Protein AF-A0A923WAJ3-F1 (afdb_monomer_lite)

Sequence (86 aa):
MATNTGKGSRKGAVKQRTQILNSATGQYVKRDKVTGQFVAVKKDGTPFKGVTREQRPLPIHPKATLEGLRKAEKAVQAVMARKRAA

Structure (mmCIF, N/CA/C/O backbone):
data_AF-A0A923WAJ3-F1
#
_entry.id   AF-A0A923WAJ3-F1
#
loop_
_atom_site.group_PDB
_atom_site.id
_atom_site.type_symbol
_atom_site.label_atom_id
_atom_site.label_alt_id
_atom_site.label_comp_id
_atom_site.label_asym_id
_atom_site.label_entity_id
_atom_site.label_seq_id
_atom_site.pdbx_PDB_ins_code
_atom_site.Cartn_x
_atom_site.Cartn_y
_atom_site.Cartn_z
_atom_site.occupancy
_atom_site.B_iso_or_equiv
_atom_site.auth_seq_id
_atom_site.auth_comp_id
_atom_site.auth_asym_id
_atom_site.auth_atom_id
_atom_site.pdbx_PDB_model_num
ATOM 1 N N . MET A 1 1 ? 15.079 3.458 -11.744 1.00 51.69 1 MET A N 1
ATOM 2 C CA . MET A 1 1 ? 13.812 2.886 -12.247 1.00 51.69 1 MET A CA 1
ATOM 3 C C . MET A 1 1 ? 14.034 1.422 -12.591 1.00 51.69 1 MET A C 1
ATOM 5 O O . MET A 1 1 ? 15.189 1.026 -12.658 1.00 51.69 1 MET A O 1
ATOM 9 N N . ALA A 1 2 ? 12.973 0.629 -12.764 1.00 50.06 2 ALA A N 1
ATOM 10 C CA . ALA A 1 2 ? 13.110 -0.681 -13.399 1.00 50.06 2 ALA A CA 1
ATOM 11 C C . ALA A 1 2 ? 13.394 -0.448 -14.888 1.00 50.06 2 ALA A C 1
ATOM 13 O O . ALA A 1 2 ? 12.595 0.203 -15.559 1.00 50.06 2 ALA A O 1
ATOM 14 N N . THR A 1 3 ? 14.533 -0.922 -15.377 1.00 49.94 3 THR A N 1
ATOM 15 C CA . THR A 1 3 ? 14.946 -0.737 -16.773 1.00 49.94 3 THR A CA 1
ATOM 16 C C . THR A 1 3 ? 14.513 -1.960 -17.579 1.00 49.94 3 THR A C 1
ATOM 18 O O . THR A 1 3 ? 14.719 -3.096 -17.138 1.00 49.94 3 THR A O 1
ATOM 21 N N . ASN A 1 4 ? 13.887 -1.747 -18.741 1.00 55.12 4 ASN A N 1
ATOM 22 C CA . ASN A 1 4 ? 13.631 -2.829 -19.693 1.00 55.12 4 ASN A CA 1
ATOM 23 C C . ASN A 1 4 ? 14.981 -3.296 -20.245 1.00 55.12 4 ASN A C 1
ATOM 25 O O . ASN A 1 4 ? 15.721 -2.498 -20.807 1.00 55.12 4 ASN A O 1
ATOM 29 N N . THR A 1 5 ? 15.323 -4.570 -20.060 1.00 60.56 5 THR A N 1
ATOM 30 C CA . THR A 1 5 ? 16.647 -5.100 -20.436 1.00 60.56 5 THR A CA 1
ATOM 31 C C . THR A 1 5 ? 16.721 -5.570 -21.890 1.00 60.56 5 THR A C 1
ATOM 33 O O . THR A 1 5 ? 17.702 -6.201 -22.269 1.00 60.56 5 THR A O 1
ATOM 36 N N . GLY A 1 6 ? 15.671 -5.351 -22.690 1.00 55.53 6 GLY A N 1
ATOM 37 C CA . GLY A 1 6 ? 15.563 -5.878 -24.057 1.00 55.53 6 GLY A CA 1
ATOM 38 C C . GLY A 1 6 ? 15.387 -7.404 -24.145 1.00 55.53 6 GLY A C 1
ATOM 39 O O . GLY A 1 6 ? 15.170 -7.921 -25.230 1.00 55.53 6 GLY A O 1
ATOM 40 N N . LYS A 1 7 ? 15.425 -8.136 -23.019 1.00 62.12 7 LYS A N 1
ATOM 41 C CA . LYS A 1 7 ? 15.323 -9.610 -22.957 1.00 62.12 7 LYS A CA 1
ATOM 42 C C . LYS A 1 7 ? 14.043 -10.095 -22.264 1.00 62.12 7 LYS A C 1
ATOM 44 O O . LYS A 1 7 ? 14.091 -11.004 -21.440 1.00 62.12 7 LYS A O 1
ATOM 49 N N . GLY A 1 8 ? 12.916 -9.412 -22.486 1.00 58.34 8 GLY A N 1
ATOM 50 C CA . GLY A 1 8 ? 11.614 -9.783 -21.898 1.00 58.34 8 GLY A CA 1
ATOM 51 C C . GLY A 1 8 ? 11.551 -9.739 -20.362 1.00 58.34 8 GLY A C 1
ATOM 52 O O . GLY A 1 8 ? 10.617 -10.253 -19.756 1.00 58.34 8 GLY A O 1
ATOM 53 N N . SER A 1 9 ? 12.543 -9.132 -19.708 1.00 56.78 9 SER A N 1
ATOM 54 C CA . SER A 1 9 ? 12.650 -9.061 -18.253 1.00 56.78 9 SER A CA 1
ATOM 55 C C . SER A 1 9 ? 12.987 -7.641 -17.803 1.00 56.78 9 SER A C 1
ATOM 57 O O . SER A 1 9 ? 13.493 -6.812 -18.559 1.00 56.78 9 SER A O 1
ATOM 59 N N . ARG A 1 10 ? 12.665 -7.329 -16.548 1.00 59.12 10 ARG A N 1
ATOM 60 C CA . ARG A 1 10 ? 13.015 -6.053 -15.916 1.00 59.12 10 ARG A CA 1
ATOM 61 C C . ARG A 1 10 ? 14.110 -6.309 -14.889 1.00 59.12 10 ARG A C 1
ATOM 63 O O . ARG A 1 10 ? 13.947 -7.191 -14.048 1.00 59.12 10 ARG A O 1
ATOM 70 N N . LYS A 1 11 ? 15.201 -5.535 -14.927 1.00 54.94 11 LYS A N 1
ATOM 71 C CA . LYS A 1 11 ? 16.199 -5.515 -13.843 1.00 54.94 11 LYS A CA 1
ATOM 72 C C . LYS A 1 11 ? 15.908 -4.346 -12.899 1.00 54.94 11 LYS A C 1
ATOM 74 O O . LYS A 1 11 ? 15.769 -3.204 -13.335 1.00 54.94 11 LYS A O 1
ATOM 79 N N . GLY A 1 12 ? 15.836 -4.649 -11.603 1.00 58.69 12 GLY A N 1
ATOM 80 C CA . GLY A 1 12 ? 15.646 -3.678 -10.522 1.00 58.69 12 GLY A CA 1
ATOM 81 C C . GLY A 1 12 ? 14.236 -3.658 -9.923 1.00 58.69 12 GLY A C 1
ATOM 82 O O . GLY A 1 12 ? 13.252 -4.018 -10.568 1.00 58.69 12 GLY A O 1
ATOM 83 N N . ALA A 1 13 ? 14.146 -3.229 -8.662 1.00 57.44 13 ALA A N 1
ATOM 84 C CA . ALA A 1 13 ? 12.882 -3.105 -7.943 1.00 57.44 13 ALA A CA 1
ATOM 85 C C . ALA A 1 13 ? 11.984 -2.028 -8.569 1.00 57.44 13 ALA A C 1
ATOM 87 O O . ALA A 1 13 ? 12.448 -0.953 -8.972 1.00 57.44 13 ALA A O 1
ATOM 88 N N . VAL A 1 14 ? 10.676 -2.289 -8.606 1.00 65.94 14 VAL A N 1
ATOM 89 C CA . VAL A 1 14 ? 9.686 -1.312 -9.072 1.00 65.94 14 VAL A CA 1
ATOM 90 C C . VAL A 1 14 ? 9.528 -0.219 -8.007 1.00 65.94 14 VAL A C 1
ATOM 92 O O . VAL A 1 14 ? 8.655 -0.291 -7.156 1.00 65.94 14 VAL A O 1
ATOM 95 N N . LYS A 1 15 ? 10.382 0.814 -8.043 1.00 67.50 15 LYS A N 1
ATOM 96 C CA . LYS A 1 15 ? 10.440 1.880 -7.014 1.00 67.50 15 LYS A CA 1
ATOM 97 C C . LYS A 1 15 ? 9.152 2.715 -6.869 1.00 67.50 15 LYS A C 1
ATOM 99 O O . LYS A 1 15 ? 8.969 3.363 -5.844 1.00 67.50 15 LYS A O 1
ATOM 104 N N . GLN A 1 16 ? 8.284 2.713 -7.882 1.00 75.94 16 GLN A N 1
ATOM 105 C CA . GLN A 1 16 ? 7.010 3.450 -7.898 1.00 75.94 16 GLN A CA 1
ATOM 106 C C . GLN A 1 16 ? 5.808 2.611 -7.435 1.00 75.94 16 GLN A C 1
ATOM 108 O O . GLN A 1 16 ? 4.692 3.120 -7.375 1.00 75.94 16 GLN A O 1
ATOM 113 N N . ARG A 1 17 ? 6.011 1.325 -7.124 1.00 85.69 17 ARG A N 1
ATOM 114 C CA . ARG A 1 17 ? 4.947 0.432 -6.664 1.00 85.69 17 ARG A CA 1
ATOM 115 C C . ARG A 1 17 ? 5.337 -0.191 -5.341 1.00 85.69 17 ARG A C 1
ATOM 117 O O . ARG A 1 17 ? 6.460 -0.660 -5.165 1.00 85.69 17 ARG A O 1
ATOM 124 N N . THR A 1 18 ? 4.372 -0.256 -4.451 1.00 88.44 18 THR A N 1
ATOM 125 C CA . THR A 1 18 ? 4.481 -0.969 -3.187 1.00 88.44 18 THR A CA 1
ATOM 126 C C . THR A 1 18 ? 3.370 -1.999 -3.085 1.00 88.44 18 THR A C 1
ATOM 128 O O . THR A 1 18 ? 2.453 -2.023 -3.910 1.00 88.44 18 THR A O 1
ATOM 131 N N . GLN A 1 19 ? 3.484 -2.922 -2.137 1.00 90.94 19 GLN A N 1
ATOM 132 C CA . GLN A 1 19 ? 2.445 -3.910 -1.879 1.00 90.94 19 GLN A CA 1
ATOM 133 C C . GLN A 1 19 ? 2.136 -4.041 -0.393 1.00 90.94 19 GLN A C 1
ATOM 135 O O . GLN A 1 19 ? 3.037 -3.956 0.443 1.00 90.94 19 GLN A O 1
ATOM 140 N N . ILE A 1 20 ? 0.867 -4.298 -0.093 1.00 91.06 20 ILE A N 1
ATOM 141 C CA . ILE A 1 20 ? 0.332 -4.466 1.260 1.00 91.06 20 ILE A CA 1
ATOM 142 C C . ILE A 1 20 ? -0.452 -5.778 1.296 1.00 91.06 20 ILE A C 1
ATOM 144 O O . ILE A 1 20 ? -1.129 -6.115 0.324 1.00 91.06 20 ILE A O 1
ATOM 148 N N . LEU A 1 21 ? -0.353 -6.527 2.393 1.00 90.56 21 LEU A N 1
ATOM 149 C CA . LEU A 1 21 ? -1.225 -7.674 2.635 1.00 90.56 21 LEU A CA 1
ATOM 150 C C . LEU A 1 21 ? -2.566 -7.167 3.171 1.00 90.56 21 LEU A C 1
ATOM 152 O O . LEU A 1 21 ? -2.607 -6.512 4.211 1.00 90.56 21 LEU A O 1
ATOM 156 N N . ASN A 1 22 ? -3.656 -7.473 2.475 1.00 87.81 22 ASN A N 1
ATOM 157 C CA . ASN A 1 22 ? -4.994 -7.215 2.983 1.00 87.81 22 ASN A CA 1
ATOM 158 C C . ASN A 1 22 ? -5.371 -8.327 3.973 1.00 87.81 22 ASN A C 1
ATOM 160 O O . ASN A 1 22 ? -5.619 -9.458 3.562 1.00 87.81 22 ASN A O 1
ATOM 164 N N . SER A 1 23 ? -5.432 -8.009 5.267 1.00 86.19 23 SER A N 1
ATOM 165 C CA . SER A 1 23 ? -5.758 -8.973 6.327 1.00 86.19 23 SER A CA 1
ATOM 166 C C . SER A 1 23 ? -7.175 -9.542 6.233 1.00 86.19 23 SER A C 1
ATOM 168 O O . SER A 1 23 ? -7.394 -10.661 6.681 1.00 86.19 23 SER A O 1
ATOM 170 N N . ALA A 1 24 ? -8.122 -8.823 5.623 1.00 86.50 24 ALA A N 1
ATOM 171 C CA . ALA A 1 24 ? -9.494 -9.302 5.457 1.00 86.50 24 ALA A CA 1
ATOM 172 C C . ALA A 1 24 ? -9.634 -10.347 4.341 1.00 86.50 24 ALA A C 1
ATOM 174 O O . ALA A 1 24 ? -10.537 -11.173 4.388 1.00 86.50 24 ALA A O 1
ATOM 175 N N . THR A 1 25 ? -8.762 -10.314 3.329 1.00 86.81 25 THR A N 1
ATOM 176 C CA . THR A 1 25 ? -8.842 -11.229 2.171 1.00 86.81 25 THR A CA 1
ATOM 177 C C . THR A 1 25 ? -7.646 -12.167 2.045 1.00 86.81 25 THR A C 1
ATOM 179 O O . THR A 1 25 ? -7.661 -13.044 1.188 1.00 86.81 25 THR A O 1
ATOM 182 N N . GLY A 1 26 ? -6.591 -11.971 2.842 1.00 88.81 26 GLY A N 1
ATOM 183 C CA . G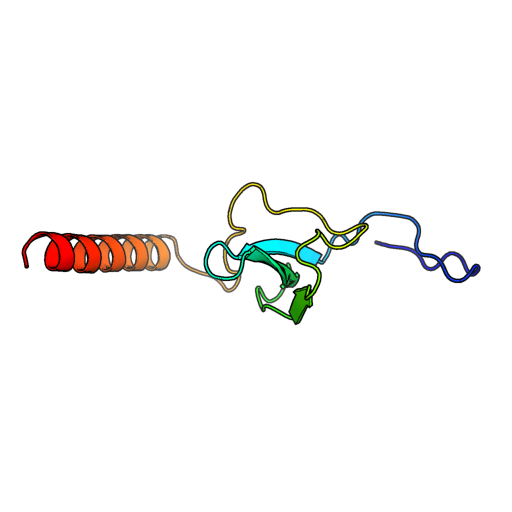LY A 1 26 ? -5.331 -12.713 2.739 1.00 88.81 26 GLY A CA 1
ATOM 184 C C . GLY A 1 26 ? -4.545 -12.440 1.451 1.00 88.81 26 GLY A C 1
ATOM 185 O O . GLY A 1 26 ? -3.575 -13.135 1.166 1.00 88.81 26 GLY A O 1
ATOM 186 N N . GLN A 1 27 ? -4.946 -11.447 0.653 1.00 92.94 27 GLN A N 1
ATOM 187 C CA . GLN A 1 27 ? -4.376 -11.189 -0.669 1.00 92.94 27 GLN A CA 1
ATOM 188 C C . GLN A 1 27 ? -3.433 -9.986 -0.659 1.00 92.94 27 GLN A C 1
ATOM 190 O O . GLN A 1 27 ? -3.661 -8.988 0.030 1.00 92.94 27 GLN A O 1
ATOM 195 N N . TYR A 1 28 ? -2.373 -10.053 -1.466 1.00 92.19 28 TYR A N 1
ATOM 196 C CA . TYR A 1 28 ? -1.472 -8.919 -1.661 1.00 92.19 28 TYR A CA 1
ATOM 197 C C . TYR A 1 28 ? -2.065 -7.924 -2.655 1.00 92.19 28 TYR A C 1
ATOM 199 O O . TYR A 1 28 ? -2.478 -8.289 -3.755 1.00 92.19 28 TYR A O 1
ATOM 207 N N . VAL A 1 29 ? -2.050 -6.645 -2.294 1.00 92.12 29 VAL A N 1
ATOM 208 C CA . VAL A 1 29 ? -2.556 -5.545 -3.117 1.00 92.12 29 VAL A CA 1
ATOM 209 C C . VAL A 1 29 ? -1.406 -4.624 -3.500 1.00 92.12 29 VAL A C 1
ATOM 211 O O . VAL A 1 29 ? -0.647 -4.181 -2.642 1.00 92.12 29 VAL A O 1
ATOM 214 N N . LYS A 1 30 ? -1.276 -4.325 -4.794 1.00 91.38 30 LYS A N 1
ATOM 215 C CA . LYS A 1 30 ? -0.362 -3.309 -5.326 1.00 91.38 30 LYS A CA 1
ATOM 216 C C . LYS A 1 30 ? -0.930 -1.920 -5.086 1.00 91.38 30 LYS A C 1
ATOM 218 O O . LYS A 1 30 ? -2.062 -1.642 -5.480 1.00 91.38 30 LYS A O 1
ATOM 223 N N . ARG A 1 31 ? -0.092 -1.033 -4.564 1.00 88.81 31 ARG A N 1
ATOM 224 C CA . ARG A 1 31 ? -0.376 0.386 -4.382 1.00 88.81 31 ARG A CA 1
ATOM 225 C C . ARG A 1 31 ? 0.570 1.232 -5.229 1.00 88.81 31 ARG A C 1
ATOM 227 O O . ARG A 1 31 ? 1.753 0.917 -5.387 1.00 88.81 31 ARG A O 1
ATOM 234 N N . ASP A 1 32 ? 0.029 2.279 -5.834 1.00 84.69 32 ASP A N 1
ATOM 235 C CA . ASP A 1 32 ? 0.819 3.330 -6.461 1.00 84.69 32 ASP A CA 1
ATOM 236 C C . ASP A 1 32 ? 1.462 4.211 -5.387 1.00 84.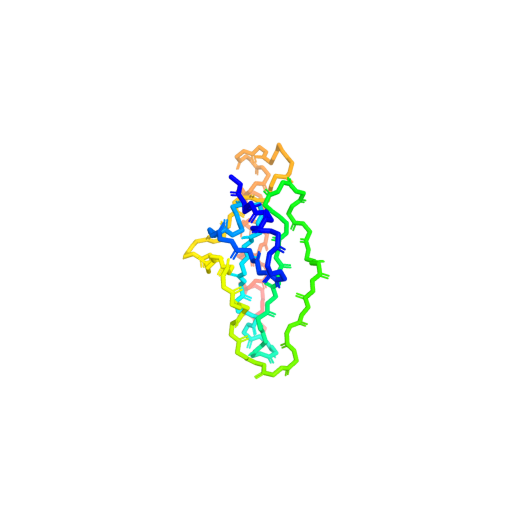69 32 ASP A C 1
ATOM 238 O O . ASP A 1 32 ? 0.764 4.734 -4.520 1.00 84.69 32 ASP A O 1
ATOM 242 N N . LYS A 1 33 ? 2.785 4.389 -5.432 1.00 78.44 33 LYS A N 1
ATOM 243 C CA . LYS A 1 33 ? 3.483 5.212 -4.438 1.00 78.44 33 LYS A CA 1
ATOM 244 C C . LYS A 1 33 ? 3.213 6.713 -4.622 1.00 78.44 33 LYS A C 1
ATOM 246 O O . LYS A 1 33 ? 3.358 7.469 -3.668 1.00 78.44 33 LYS A O 1
ATOM 251 N N . VAL A 1 34 ? 2.853 7.144 -5.832 1.00 78.94 34 VAL A N 1
ATOM 252 C CA . VAL A 1 34 ? 2.629 8.556 -6.175 1.00 78.94 34 VAL A CA 1
ATOM 253 C C . VAL A 1 34 ? 1.191 8.953 -5.870 1.00 78.94 34 VAL A C 1
ATOM 255 O O . VAL A 1 34 ? 0.965 9.943 -5.184 1.00 78.94 34 VAL A O 1
ATOM 258 N N . THR A 1 35 ? 0.221 8.169 -6.348 1.00 79.62 35 THR A N 1
ATOM 259 C CA . THR A 1 35 ? -1.209 8.497 -6.191 1.00 79.62 35 THR A CA 1
ATOM 260 C C . THR A 1 35 ? -1.848 7.859 -4.960 1.00 79.62 35 THR A C 1
ATOM 262 O O . THR A 1 35 ? -2.958 8.221 -4.582 1.00 79.62 35 THR A O 1
ATOM 265 N N . GLY A 1 36 ? -1.192 6.873 -4.342 1.00 79.44 36 GLY A N 1
ATOM 266 C CA . GLY A 1 36 ? -1.733 6.126 -3.209 1.00 79.44 36 GLY A CA 1
ATOM 267 C C . GLY A 1 36 ? -2.855 5.145 -3.565 1.00 79.44 36 GLY A C 1
ATOM 268 O O . GLY A 1 36 ? -3.345 4.471 -2.659 1.00 79.44 36 GLY A O 1
ATOM 269 N N . GLN A 1 37 ? -3.243 5.040 -4.839 1.00 83.31 37 GLN A N 1
ATOM 270 C CA . GLN A 1 37 ? -4.344 4.193 -5.300 1.00 83.31 37 GLN A CA 1
ATOM 271 C C . GLN A 1 37 ? -3.967 2.707 -5.310 1.00 83.31 37 GLN A C 1
ATOM 273 O O . GLN A 1 37 ? -2.827 2.336 -5.610 1.00 83.31 37 GLN A O 1
ATOM 278 N N . PHE A 1 38 ? -4.943 1.844 -5.023 1.00 89.25 38 PHE A N 1
ATOM 279 C CA . PHE A 1 38 ? -4.809 0.398 -5.188 1.00 89.25 38 PHE A CA 1
ATOM 280 C C . PHE A 1 38 ? -5.057 0.020 -6.645 1.00 89.25 38 PHE A C 1
ATOM 282 O O . PHE A 1 38 ? -6.095 0.348 -7.207 1.00 89.25 38 PHE A O 1
ATOM 289 N N . VAL A 1 39 ? -4.091 -0.659 -7.260 1.00 88.94 39 VAL A N 1
ATOM 290 C CA . VAL A 1 39 ? -4.086 -0.887 -8.715 1.00 88.94 39 VAL A CA 1
ATOM 291 C C . VAL A 1 39 ? -4.384 -2.330 -9.082 1.00 88.94 39 VAL A C 1
ATOM 293 O O . VAL A 1 39 ? -4.979 -2.590 -10.121 1.00 88.94 39 VAL A O 1
ATOM 296 N N . ALA A 1 40 ? -3.960 -3.286 -8.259 1.00 90.38 40 ALA A N 1
ATOM 297 C CA . ALA A 1 40 ? -4.213 -4.693 -8.536 1.00 90.38 40 ALA A CA 1
ATOM 298 C C . ALA A 1 40 ? -4.189 -5.527 -7.261 1.00 90.38 40 ALA A C 1
ATOM 300 O O . ALA A 1 40 ? -3.347 -5.307 -6.390 1.00 90.38 40 ALA A O 1
ATOM 301 N N . VAL A 1 41 ? -5.055 -6.533 -7.210 1.00 92.25 41 VAL A N 1
ATOM 302 C CA . VAL A 1 41 ? -5.072 -7.566 -6.171 1.00 92.25 41 VAL A CA 1
ATOM 303 C C . VAL A 1 41 ? -4.486 -8.851 -6.746 1.00 92.25 41 VAL A C 1
ATOM 305 O O . VAL A 1 41 ? -4.721 -9.192 -7.906 1.00 92.25 41 VAL A O 1
ATOM 308 N N . LYS A 1 42 ? -3.682 -9.545 -5.947 1.00 91.12 42 LYS A N 1
ATOM 309 C CA . LYS A 1 42 ? -3.057 -10.809 -6.311 1.00 91.12 42 LYS A CA 1
ATOM 310 C C . LYS A 1 42 ? -3.913 -11.984 -5.835 1.00 91.12 42 LYS A C 1
ATOM 312 O O . LYS A 1 42 ? -4.048 -12.187 -4.632 1.00 91.12 42 LYS A O 1
ATOM 317 N N . LYS A 1 43 ? -4.467 -12.746 -6.785 1.00 87.88 43 LYS A N 1
ATOM 318 C CA . LYS A 1 43 ? -5.442 -13.822 -6.524 1.00 87.88 43 LYS A CA 1
ATOM 319 C C . LYS A 1 43 ? -4.854 -15.037 -5.805 1.00 87.88 43 LYS A C 1
ATOM 321 O O . LYS A 1 43 ? -5.537 -15.659 -5.009 1.00 87.88 43 LYS A O 1
ATOM 326 N N . ASP A 1 44 ? -3.594 -15.364 -6.066 1.00 88.31 44 ASP A N 1
ATOM 327 C CA . ASP A 1 44 ? -2.886 -16.521 -5.502 1.00 88.31 44 ASP A CA 1
ATOM 328 C C . ASP A 1 44 ? -2.389 -16.295 -4.066 1.00 88.31 44 ASP A C 1
ATOM 330 O O . ASP A 1 44 ? -1.690 -17.141 -3.520 1.00 88.31 44 ASP A O 1
ATOM 334 N N . GLY A 1 45 ? -2.686 -15.145 -3.449 1.00 85.56 45 GLY A N 1
ATOM 335 C CA . GLY A 1 45 ? -2.336 -14.869 -2.049 1.00 85.56 45 GLY A CA 1
ATOM 336 C C . GLY A 1 45 ? -0.837 -14.683 -1.781 1.00 85.56 45 GLY A C 1
ATOM 337 O O . GLY A 1 45 ? -0.452 -14.289 -0.684 1.00 85.56 45 GLY A O 1
ATOM 338 N N . THR A 1 46 ? 0.031 -14.896 -2.773 1.00 90.69 46 THR A N 1
ATOM 339 C CA . THR A 1 46 ? 1.473 -14.665 -2.639 1.00 90.69 46 THR A CA 1
ATOM 340 C C . THR A 1 46 ? 1.849 -13.215 -2.983 1.00 90.69 46 THR A C 1
ATOM 342 O O . THR A 1 46 ? 1.102 -12.519 -3.671 1.00 90.69 46 THR A O 1
ATOM 345 N N . PRO A 1 47 ? 3.016 -12.706 -2.553 1.00 88.81 47 PRO A N 1
ATOM 346 C CA . PRO A 1 47 ? 3.456 -11.352 -2.884 1.00 88.81 47 PRO A CA 1
ATOM 347 C C . PRO A 1 47 ? 3.815 -11.205 -4.363 1.00 88.81 47 PRO A C 1
ATOM 349 O O . PRO A 1 47 ? 4.327 -12.121 -5.009 1.00 88.81 47 PRO A O 1
ATOM 352 N N . PHE A 1 48 ? 3.624 -10.016 -4.923 1.00 89.44 48 PHE A N 1
ATOM 353 C CA . PHE A 1 48 ? 4.118 -9.676 -6.250 1.00 89.44 48 PHE A CA 1
ATOM 354 C C . PHE A 1 48 ? 5.651 -9.712 -6.292 1.00 89.44 48 PHE A C 1
ATOM 356 O O . PHE A 1 48 ? 6.334 -9.092 -5.472 1.00 89.44 48 PHE A O 1
ATOM 363 N N . LYS A 1 49 ? 6.195 -10.412 -7.293 1.00 85.94 49 LYS A N 1
ATOM 364 C CA . LYS A 1 49 ? 7.637 -10.494 -7.541 1.00 85.94 49 LYS A CA 1
ATOM 365 C C . LYS A 1 49 ? 8.187 -9.106 -7.890 1.00 85.94 49 LYS A C 1
ATOM 367 O O . LYS A 1 49 ? 7.643 -8.425 -8.756 1.00 85.94 49 LYS A O 1
ATOM 372 N N . GLY A 1 50 ? 9.261 -8.689 -7.217 1.00 83.25 50 GLY A N 1
ATOM 373 C CA . GLY A 1 50 ? 9.953 -7.420 -7.494 1.00 83.25 50 GLY A CA 1
ATOM 374 C C . GLY A 1 50 ? 9.227 -6.146 -7.033 1.00 83.25 50 GLY A C 1
ATOM 375 O O . GLY A 1 50 ? 9.627 -5.050 -7.433 1.00 83.25 50 GLY A O 1
ATOM 376 N N . VAL A 1 51 ? 8.180 -6.275 -6.206 1.00 86.44 51 VAL A N 1
ATOM 377 C CA . VAL A 1 51 ? 7.457 -5.148 -5.593 1.00 86.44 51 VAL A CA 1
ATOM 378 C C . VAL A 1 51 ? 7.771 -5.090 -4.099 1.00 86.44 51 VAL A C 1
ATOM 380 O O . VAL A 1 51 ? 7.662 -6.092 -3.391 1.00 86.44 51 VAL A O 1
ATOM 383 N N . THR A 1 52 ? 8.155 -3.918 -3.603 1.00 87.62 52 THR A N 1
ATOM 384 C CA . THR A 1 52 ? 8.522 -3.736 -2.194 1.00 87.62 52 THR A CA 1
ATOM 385 C C . THR A 1 52 ? 7.294 -3.854 -1.294 1.00 87.62 52 THR A C 1
ATOM 387 O O . THR A 1 52 ? 6.283 -3.198 -1.545 1.00 87.62 52 THR A O 1
ATOM 390 N N . ARG A 1 53 ? 7.372 -4.681 -0.243 1.00 87.38 53 ARG A N 1
ATOM 391 C CA . ARG A 1 53 ? 6.334 -4.746 0.798 1.00 87.38 53 ARG A CA 1
ATOM 392 C C . ARG A 1 53 ? 6.395 -3.485 1.664 1.00 87.38 53 ARG A C 1
ATOM 394 O O . ARG A 1 53 ? 7.485 -3.085 2.069 1.00 87.38 53 ARG A O 1
ATOM 401 N N . GLU A 1 54 ? 5.254 -2.865 1.947 1.00 82.38 54 GLU A N 1
ATOM 402 C CA . GLU A 1 54 ? 5.198 -1.741 2.888 1.00 82.38 54 GLU A CA 1
ATOM 403 C C . GLU A 1 54 ? 5.414 -2.261 4.315 1.00 82.38 54 GLU A C 1
ATOM 405 O O . GLU A 1 54 ? 4.638 -3.080 4.797 1.00 82.38 54 GLU A O 1
ATOM 410 N N . GLN A 1 55 ? 6.480 -1.813 4.984 1.00 72.38 55 GLN A N 1
ATOM 411 C CA . GLN A 1 55 ? 6.718 -2.122 6.405 1.00 72.38 55 GLN A CA 1
ATOM 412 C C . GLN A 1 55 ? 5.867 -1.243 7.331 1.00 72.38 55 GLN A C 1
ATOM 414 O O . GLN A 1 55 ? 5.484 -1.653 8.420 1.00 72.38 55 GLN A O 1
ATOM 419 N N . ARG A 1 56 ? 5.558 -0.027 6.876 1.00 64.94 56 ARG A N 1
ATOM 420 C CA . ARG A 1 56 ? 4.683 0.947 7.525 1.00 64.94 56 ARG A CA 1
ATOM 421 C C . ARG A 1 56 ? 3.728 1.465 6.451 1.00 64.94 56 ARG A C 1
ATOM 423 O O . ARG A 1 56 ? 4.220 1.682 5.339 1.00 64.94 56 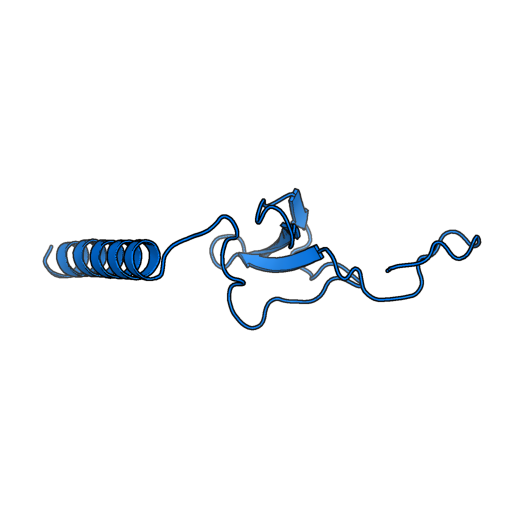ARG A O 1
ATOM 430 N N . PRO A 1 57 ? 2.425 1.660 6.735 1.00 59.25 57 PRO A N 1
ATOM 431 C CA . PRO A 1 57 ? 1.516 2.226 5.750 1.00 59.25 57 PRO A CA 1
ATOM 432 C C . PRO A 1 57 ? 2.111 3.538 5.253 1.00 59.25 57 PRO A C 1
ATOM 434 O O . PRO A 1 57 ? 2.344 4.455 6.046 1.00 59.25 57 PRO A O 1
ATOM 437 N N . LEU A 1 58 ? 2.440 3.604 3.962 1.00 56.97 58 LEU A N 1
ATOM 438 C CA . LEU A 1 58 ? 2.995 4.830 3.411 1.00 56.97 58 LEU A CA 1
ATOM 439 C C . LEU A 1 58 ? 1.952 5.941 3.551 1.00 56.97 58 LEU A C 1
ATOM 441 O O . LEU A 1 58 ? 0.763 5.673 3.304 1.00 56.97 58 LEU A O 1
ATOM 445 N N . PRO A 1 59 ? 2.373 7.165 3.926 1.00 56.94 59 PRO A N 1
ATOM 446 C CA . PRO A 1 59 ? 1.461 8.290 4.014 1.00 56.94 59 PRO A CA 1
ATOM 447 C C . PRO A 1 59 ? 0.694 8.395 2.698 1.00 56.94 59 PRO A C 1
ATOM 449 O O . PRO A 1 59 ? 1.268 8.330 1.610 1.00 56.94 59 PRO A O 1
ATOM 452 N N . ILE A 1 60 ? -0.630 8.465 2.806 1.00 54.72 60 ILE A N 1
ATOM 453 C CA . ILE A 1 60 ? -1.513 8.691 1.669 1.00 54.72 60 ILE A CA 1
ATOM 454 C C . ILE A 1 60 ? -1.171 10.097 1.163 1.00 54.72 60 ILE A C 1
ATOM 456 O O . ILE A 1 60 ? -1.553 11.083 1.783 1.00 54.72 60 ILE A O 1
ATOM 460 N N . HIS A 1 61 ? -0.379 10.220 0.097 1.00 45.28 61 HIS A N 1
ATOM 461 C CA . HIS A 1 61 ? -0.244 11.505 -0.584 1.00 45.28 61 HIS A CA 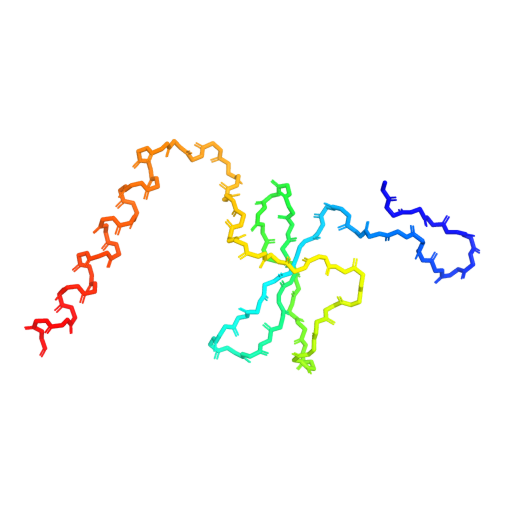1
ATOM 462 C C . HIS A 1 61 ? -1.587 11.766 -1.277 1.00 45.28 61 HIS A C 1
ATOM 464 O O . HIS A 1 61 ? -1.968 11.006 -2.164 1.00 45.28 61 HIS A O 1
ATOM 470 N N . PRO A 1 62 ? -2.358 12.745 -0.779 1.00 54.62 62 PRO A N 1
ATOM 471 C CA . PRO A 1 62 ? -2.138 14.133 -1.172 1.00 54.62 62 PRO A CA 1
ATOM 472 C C . PRO A 1 62 ? -2.220 15.082 0.033 1.00 54.62 62 PRO A C 1
ATOM 474 O O . PRO A 1 62 ? -3.251 15.139 0.684 1.00 54.62 62 PRO A O 1
ATOM 477 N N . LYS A 1 63 ? -1.147 15.834 0.334 1.00 53.12 63 LYS A N 1
ATOM 478 C CA . LYS A 1 63 ? -1.125 16.930 1.336 1.00 53.12 63 LYS A CA 1
ATOM 479 C C . LYS A 1 63 ? -2.031 16.705 2.570 1.00 53.12 63 LYS A C 1
ATOM 481 O O . LYS A 1 63 ? -2.746 17.616 2.978 1.00 53.12 63 LYS A O 1
ATOM 486 N N . ALA A 1 64 ? -2.043 15.508 3.161 1.00 56.00 64 ALA A N 1
ATOM 487 C CA . ALA A 1 64 ? -2.780 15.307 4.399 1.00 56.00 64 ALA A CA 1
ATOM 488 C C . ALA A 1 64 ? -2.038 16.107 5.470 1.00 56.00 64 ALA A C 1
ATOM 490 O O . ALA A 1 64 ? -0.910 15.771 5.837 1.00 56.00 64 ALA A O 1
ATOM 491 N N . THR A 1 65 ? -2.628 17.216 5.906 1.00 64.81 65 THR A N 1
ATOM 492 C CA . THR A 1 65 ? -2.096 17.980 7.030 1.00 64.81 65 THR A CA 1
ATOM 493 C C . THR A 1 65 ? -2.052 17.066 8.256 1.00 64.81 65 THR A C 1
ATOM 495 O O . THR A 1 65 ? -2.883 16.165 8.408 1.00 64.81 65 THR A O 1
ATOM 498 N N . LEU A 1 66 ? -1.080 17.283 9.148 1.00 65.06 66 LEU A N 1
ATOM 499 C CA . LEU A 1 66 ? -0.964 16.542 10.415 1.00 65.06 66 LEU A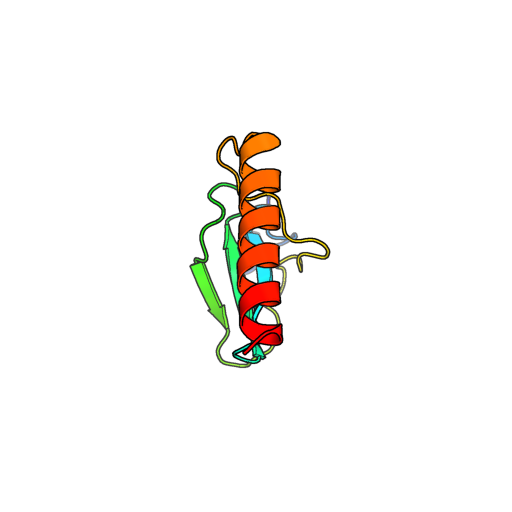 CA 1
ATOM 500 C C . LEU A 1 66 ? -2.289 16.534 11.199 1.00 65.06 66 LEU A C 1
ATOM 502 O O . LEU A 1 66 ? -2.620 15.560 11.872 1.00 65.06 66 LEU A O 1
ATOM 506 N N . GLU A 1 67 ? -3.072 17.602 11.064 1.00 70.94 67 GLU A N 1
ATOM 507 C CA . GLU A 1 67 ? -4.400 17.736 11.655 1.00 70.94 67 GLU A CA 1
ATOM 508 C C . GLU A 1 67 ? -5.427 16.769 11.062 1.00 70.94 67 GLU A C 1
ATOM 510 O O . GLU A 1 67 ? -6.186 16.151 11.809 1.00 70.94 67 GLU A O 1
ATOM 515 N N . GLY A 1 68 ? -5.430 16.581 9.738 1.00 72.12 68 GLY A N 1
ATOM 516 C CA . GLY A 1 68 ? -6.324 15.638 9.066 1.00 72.12 68 GLY A CA 1
ATOM 517 C C . GLY A 1 68 ? -6.092 14.194 9.518 1.00 72.12 68 GLY A C 1
ATOM 518 O O . GLY A 1 68 ? -7.051 13.468 9.779 1.00 72.12 68 GLY A O 1
ATOM 519 N N . LEU A 1 69 ? -4.825 13.804 9.695 1.00 71.50 69 LEU A N 1
ATOM 520 C CA . LEU A 1 69 ? -4.450 12.476 10.196 1.00 71.50 69 LEU A CA 1
ATOM 521 C C . LEU A 1 69 ? -4.896 12.270 11.649 1.00 71.50 69 LEU A C 1
ATOM 523 O O . LEU A 1 69 ? -5.569 11.286 11.947 1.00 71.50 69 LEU A O 1
ATOM 527 N N . ARG A 1 70 ? -4.616 13.236 12.534 1.00 79.19 70 ARG A N 1
ATOM 528 C CA . ARG A 1 70 ? -5.050 13.182 13.942 1.00 79.19 70 ARG A CA 1
ATOM 529 C C . ARG A 1 70 ? -6.571 13.125 14.078 1.00 79.19 70 ARG A C 1
ATOM 531 O O . ARG A 1 70 ? -7.092 12.400 14.924 1.00 79.19 70 ARG A O 1
ATOM 538 N N . LYS A 1 71 ? -7.302 13.874 13.246 1.00 79.38 71 LYS A N 1
ATOM 539 C CA . LYS A 1 71 ? -8.772 13.870 13.246 1.00 79.38 71 LYS A CA 1
ATOM 540 C C . LYS A 1 71 ? -9.327 12.512 12.813 1.00 79.38 71 LYS A C 1
ATOM 542 O O . LYS A 1 71 ? -10.263 12.022 13.441 1.00 79.38 71 LYS A O 1
ATOM 547 N N . ALA A 1 72 ? -8.729 11.889 11.796 1.00 75.25 72 ALA A N 1
ATOM 548 C CA . ALA A 1 72 ? -9.096 10.546 11.355 1.00 75.25 72 ALA A CA 1
ATOM 549 C C . ALA A 1 72 ? -8.808 9.486 12.434 1.00 75.25 72 ALA A C 1
ATOM 551 O O . ALA A 1 72 ? -9.681 8.675 12.735 1.00 75.25 72 ALA A O 1
ATOM 552 N N . GLU A 1 73 ? -7.638 9.533 13.080 1.00 81.81 73 GLU A N 1
ATOM 553 C CA . GLU A 1 73 ? -7.289 8.629 14.188 1.00 81.81 73 GLU A CA 1
ATOM 554 C C . GLU A 1 73 ? -8.275 8.747 15.356 1.00 81.81 73 GLU A C 1
ATOM 556 O O . GLU A 1 73 ? -8.789 7.738 15.843 1.00 81.81 73 GLU A O 1
ATOM 561 N N . LYS A 1 74 ? -8.609 9.978 15.765 1.00 88.50 74 LYS A N 1
ATOM 562 C CA . LYS A 1 74 ? -9.565 10.229 16.852 1.00 88.50 74 LYS A CA 1
ATOM 563 C C . LYS A 1 74 ? -10.975 9.749 16.498 1.00 88.50 74 LYS A C 1
ATOM 565 O O . LYS A 1 74 ? -11.666 9.197 17.352 1.00 88.50 74 LYS A O 1
ATOM 570 N N . ALA A 1 75 ? -11.395 9.910 15.242 1.00 84.81 75 ALA A N 1
ATOM 571 C CA . ALA A 1 75 ? -12.678 9.403 14.760 1.00 84.81 75 ALA A CA 1
ATOM 572 C C . ALA A 1 75 ? -12.734 7.866 14.793 1.00 84.81 75 ALA A C 1
ATOM 574 O O . ALA A 1 75 ? -13.709 7.303 15.287 1.00 84.81 75 ALA A O 1
ATOM 575 N N . VAL A 1 76 ? -11.674 7.182 14.347 1.00 87.12 76 VAL A N 1
ATOM 576 C CA . VAL A 1 76 ? -11.577 5.715 14.423 1.00 87.12 76 VAL A CA 1
ATOM 577 C C . VAL A 1 76 ? -11.600 5.240 15.878 1.00 87.12 76 VAL A C 1
ATOM 579 O O . VAL A 1 76 ? -12.349 4.320 16.201 1.00 87.12 76 VAL A O 1
ATOM 582 N N . GLN A 1 77 ? -10.856 5.890 16.780 1.00 86.94 77 GLN A N 1
ATOM 583 C CA . GLN A 1 77 ? -10.894 5.569 18.212 1.00 86.94 77 GLN A CA 1
ATOM 584 C C . GLN A 1 77 ? -12.296 5.739 18.808 1.00 86.94 77 GLN A C 1
ATOM 586 O O . GLN A 1 77 ? -12.749 4.866 19.543 1.00 86.94 77 GLN A O 1
ATOM 591 N N . ALA A 1 78 ? -13.008 6.814 18.459 1.00 88.88 78 ALA A N 1
ATOM 592 C CA . ALA A 1 78 ? -14.370 7.050 18.930 1.00 88.88 78 ALA A CA 1
ATOM 593 C C . ALA A 1 78 ? -15.354 5.977 18.434 1.00 88.88 78 ALA A C 1
ATOM 595 O O . ALA A 1 78 ? -16.183 5.499 19.206 1.00 88.88 78 ALA A O 1
ATOM 596 N N . VAL A 1 79 ? -15.247 5.554 17.169 1.00 88.81 79 VAL A N 1
ATOM 597 C CA . VAL A 1 79 ? -16.066 4.462 16.615 1.00 88.81 79 VAL A CA 1
ATOM 598 C C . VAL A 1 79 ? -15.773 3.141 17.331 1.00 88.81 79 VAL A C 1
ATOM 600 O O . VAL A 1 79 ? -16.699 2.433 17.723 1.00 88.81 79 VAL A O 1
ATOM 603 N N . MET A 1 80 ? -14.497 2.827 17.559 1.00 89.56 80 MET A N 1
ATOM 604 C CA . MET A 1 80 ? -14.092 1.601 18.254 1.00 89.56 80 MET A CA 1
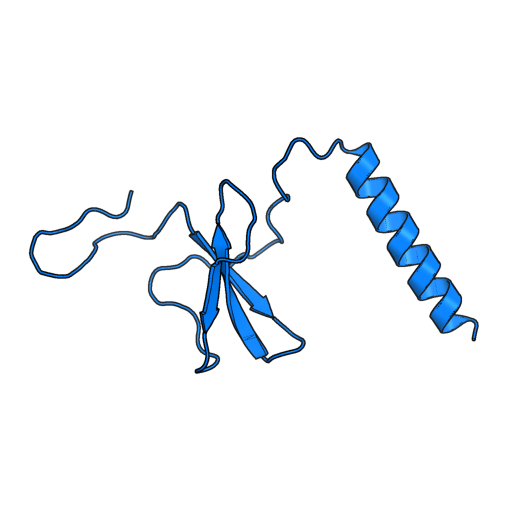ATOM 605 C C . MET A 1 80 ? -14.511 1.604 19.728 1.00 89.56 80 MET A C 1
ATOM 607 O O . MET A 1 80 ? -14.922 0.567 20.240 1.00 89.56 80 MET A O 1
ATOM 611 N N . ALA A 1 81 ? -14.458 2.756 20.401 1.00 86.38 81 ALA A N 1
ATOM 612 C CA . ALA A 1 81 ? -14.940 2.912 21.771 1.00 86.38 81 ALA A CA 1
ATOM 613 C C . ALA A 1 81 ? -16.461 2.717 21.861 1.00 86.38 81 ALA A C 1
ATOM 615 O O . ALA A 1 81 ? -16.924 1.977 22.721 1.00 86.38 81 ALA A O 1
ATOM 616 N N . ARG A 1 82 ? -17.233 3.295 20.928 1.00 85.06 82 ARG A N 1
ATOM 617 C CA . ARG A 1 82 ? -18.690 3.088 20.854 1.00 85.06 82 ARG A CA 1
ATOM 618 C C . ARG A 1 82 ? -19.055 1.622 20.641 1.00 85.06 82 ARG A C 1
ATOM 620 O O . ARG A 1 82 ? -19.959 1.130 21.295 1.00 85.06 82 ARG A O 1
ATOM 627 N N . LYS A 1 83 ? -18.322 0.912 19.779 1.00 81.31 83 LYS A N 1
ATOM 628 C CA . LYS A 1 83 ? -18.538 -0.520 19.525 1.00 81.31 83 LYS A CA 1
ATOM 629 C C . LYS A 1 83 ? -18.161 -1.420 20.711 1.00 81.31 83 LYS A C 1
ATOM 631 O O . LYS A 1 83 ? -18.618 -2.547 20.765 1.00 81.31 83 LYS A O 1
ATOM 636 N N . ARG A 1 84 ? -17.301 -0.953 21.622 1.00 76.38 84 ARG A N 1
ATOM 637 C CA . ARG A 1 84 ? -16.944 -1.667 22.863 1.00 76.38 84 ARG A CA 1
ATOM 638 C C . ARG A 1 84 ? -17.909 -1.394 24.017 1.00 76.38 84 ARG A C 1
ATOM 640 O O . ARG A 1 84 ? -17.883 -2.131 24.992 1.00 76.38 84 ARG A O 1
ATOM 647 N N . ALA A 1 85 ? -18.678 -0.310 23.933 1.00 73.44 85 ALA A N 1
ATOM 648 C CA . ALA A 1 85 ? -19.653 0.097 24.942 1.00 73.44 85 ALA A CA 1
ATOM 649 C C . ALA A 1 85 ? -21.084 -0.394 24.639 1.00 73.44 85 ALA A C 1
ATOM 651 O O . ALA A 1 85 ? -21.986 -0.120 25.426 1.00 73.44 85 ALA A O 1
ATOM 652 N N . ALA A 1 86 ? -21.278 -1.073 23.506 1.00 62.97 86 ALA A N 1
ATOM 653 C CA . ALA A 1 86 ? -22.502 -1.761 23.101 1.00 62.97 86 ALA A CA 1
ATOM 654 C C . ALA A 1 86 ? -22.258 -3.272 23.139 1.00 62.97 86 ALA A C 1
ATOM 656 O O . ALA A 1 86 ? -23.208 -4.001 23.486 1.00 62.97 86 ALA A O 1
#

pLDDT: mean 76.45, std 13.89, range [45.28, 92.94]

Radius of gyration: 17.13 Å; chains: 1; bounding box: 39×34×49 Å

Secondary structure (DSSP, 8-state):
-PEE-SSS-EES--TTEEEEEETTTTEEEEEETTT--EEEE-TTSSPPTT-EEPSSPPP-SS---HHHHHHHHHHHHHHHHHHH--

Foldseek 3Di:
DFDDPVPPDTPAAPPQWAWEQDPVVLWIWIAGNAQRDTDDTDPVSDDDPRHHYDPDSRPRDDPCDPVNVVVVVVVVVVVVVVVVVD